Protein AF-A0A1Q9A6R5-F1 (afdb_monomer)

pLDDT: mean 82.18, std 15.36, range [43.06, 98.44]

Structure (mmCIF, N/CA/C/O backbone):
data_AF-A0A1Q9A6R5-F1
#
_entry.id   AF-A0A1Q9A6R5-F1
#
loop_
_atom_site.group_PDB
_atom_site.id
_atom_site.type_symbol
_atom_site.label_atom_id
_atom_site.label_alt_id
_atom_site.label_comp_id
_atom_site.label_asym_id
_atom_site.label_entity_id
_atom_site.label_seq_id
_atom_site.pdbx_PDB_ins_code
_atom_site.Cartn_x
_atom_site.Cartn_y
_atom_site.Cartn_z
_atom_site.occupancy
_atom_site.B_iso_or_equiv
_atom_site.auth_seq_id
_atom_site.auth_comp_id
_atom_site.auth_asym_id
_atom_site.auth_atom_id
_atom_site.pdbx_PDB_model_num
ATOM 1 N N . MET A 1 1 ? 38.920 35.772 -27.126 1.00 47.25 1 MET A N 1
ATOM 2 C CA . MET A 1 1 ? 37.785 35.498 -26.218 1.00 47.25 1 MET A CA 1
ATOM 3 C C . MET A 1 1 ? 37.178 34.200 -26.700 1.00 47.25 1 MET A C 1
ATOM 5 O O . MET A 1 1 ? 36.317 34.213 -27.566 1.00 47.25 1 MET A O 1
ATOM 9 N N . ASP A 1 2 ? 37.724 33.090 -26.219 1.00 43.06 2 ASP A N 1
ATOM 10 C CA . ASP A 1 2 ? 37.384 31.746 -26.671 1.00 43.06 2 ASP A CA 1
ATOM 11 C C . ASP A 1 2 ? 36.320 31.176 -25.738 1.00 43.06 2 ASP A C 1
ATOM 13 O O . ASP A 1 2 ? 36.579 30.871 -24.571 1.00 43.06 2 ASP A O 1
ATOM 17 N N . THR A 1 3 ? 35.092 31.084 -26.236 1.00 53.56 3 THR A N 1
ATOM 18 C CA . THR A 1 3 ? 33.970 30.468 -25.532 1.00 53.56 3 THR A CA 1
ATOM 19 C C . THR A 1 3 ? 34.145 28.951 -25.559 1.00 53.56 3 THR A C 1
ATOM 21 O O . THR A 1 3 ? 33.692 28.257 -26.467 1.00 53.56 3 THR A O 1
ATOM 24 N N . LYS A 1 4 ? 34.830 28.410 -24.543 1.00 56.59 4 LYS A N 1
ATOM 25 C CA . LYS A 1 4 ? 34.811 26.971 -24.258 1.00 56.59 4 LYS A CA 1
ATOM 26 C C . LYS A 1 4 ? 33.375 26.560 -23.936 1.00 56.59 4 LYS A C 1
ATOM 28 O O . LYS A 1 4 ? 32.856 26.849 -22.863 1.00 56.59 4 LYS A O 1
ATOM 33 N N . ASN A 1 5 ? 32.755 25.907 -24.911 1.00 48.66 5 ASN A N 1
ATOM 34 C CA . ASN A 1 5 ? 31.497 25.195 -24.790 1.00 48.66 5 ASN A CA 1
ATOM 35 C C . ASN A 1 5 ? 31.643 24.116 -23.702 1.00 48.66 5 ASN A C 1
ATOM 37 O O . ASN A 1 5 ? 32.268 23.080 -23.930 1.00 48.66 5 ASN A O 1
ATOM 41 N N . SER A 1 6 ? 31.124 24.385 -22.505 1.00 54.25 6 SER A N 1
ATOM 42 C CA . SER A 1 6 ? 31.025 23.395 -21.435 1.00 54.25 6 SER A CA 1
ATOM 43 C C . SER A 1 6 ? 29.880 22.444 -21.764 1.00 54.25 6 SER A C 1
ATOM 45 O O . SER A 1 6 ? 28.738 22.673 -21.373 1.00 54.25 6 SER A O 1
ATOM 47 N N . THR A 1 7 ? 30.182 21.384 -22.511 1.00 55.47 7 THR A N 1
ATOM 48 C CA . THR A 1 7 ? 29.298 20.223 -22.640 1.00 55.47 7 THR A CA 1
ATOM 49 C C . THR A 1 7 ? 28.986 19.703 -21.229 1.00 55.47 7 THR A C 1
ATOM 51 O O . THR A 1 7 ? 29.931 19.418 -20.488 1.00 55.47 7 THR A O 1
ATOM 54 N N . PRO A 1 8 ? 27.709 19.610 -20.808 1.00 54.22 8 PRO A N 1
ATOM 55 C CA . PRO A 1 8 ? 27.376 19.120 -19.478 1.00 54.22 8 PRO A CA 1
ATOM 56 C C . PRO A 1 8 ? 27.839 17.666 -19.363 1.00 54.22 8 PRO A C 1
ATOM 58 O O . PRO A 1 8 ? 27.553 16.847 -20.237 1.00 54.22 8 PRO A O 1
ATOM 61 N N . ALA A 1 9 ? 28.610 17.380 -18.312 1.00 56.47 9 ALA A N 1
ATOM 62 C CA . ALA A 1 9 ? 29.123 16.054 -18.008 1.00 56.47 9 ALA A CA 1
ATOM 63 C C . ALA A 1 9 ? 27.964 15.048 -18.013 1.00 56.47 9 ALA A C 1
ATOM 65 O O . ALA A 1 9 ? 27.025 15.171 -17.226 1.00 56.47 9 ALA A O 1
ATOM 66 N N . GLY A 1 10 ? 28.014 14.089 -18.938 1.00 50.75 10 GLY A N 1
ATOM 67 C CA . GLY A 1 10 ? 27.070 12.983 -18.963 1.00 50.75 10 GLY A CA 1
ATOM 68 C C . GLY A 1 10 ? 27.141 12.251 -17.630 1.00 50.75 10 GLY A C 1
ATOM 69 O O . GLY A 1 10 ? 28.234 11.923 -17.171 1.00 50.75 10 GLY A O 1
ATOM 70 N N . HIS A 1 11 ? 25.991 12.035 -16.990 1.00 59.28 11 HIS A N 1
ATOM 71 C CA . HIS A 1 11 ? 25.911 11.105 -15.873 1.00 59.28 11 HIS A CA 1
ATOM 72 C C . HIS A 1 11 ? 26.424 9.754 -16.360 1.00 59.28 11 HIS A C 1
ATOM 74 O O . HIS A 1 11 ? 25.836 9.150 -17.259 1.00 59.28 11 HIS A O 1
ATOM 80 N N . GLU A 1 12 ? 27.544 9.316 -15.790 1.00 66.44 12 GLU A N 1
ATOM 81 C CA . GLU A 1 12 ? 28.015 7.950 -15.933 1.00 66.44 12 GLU A CA 1
ATOM 82 C C . GLU A 1 12 ? 26.836 7.027 -15.574 1.00 66.44 12 GLU A C 1
ATOM 84 O O . GLU A 1 12 ? 26.158 7.270 -14.567 1.00 66.44 12 GLU A O 1
ATOM 89 N N . PRO A 1 13 ? 26.474 6.068 -16.441 1.00 73.88 13 PRO A N 1
ATOM 90 C CA . PRO A 1 13 ? 25.298 5.243 -16.219 1.00 73.88 13 PRO A CA 1
ATOM 91 C C . PRO A 1 13 ? 25.434 4.525 -14.874 1.00 73.88 13 PRO A C 1
ATOM 93 O O . PRO A 1 13 ? 26.418 3.822 -14.666 1.00 73.88 13 PRO A O 1
ATOM 96 N N . LEU A 1 14 ? 24.438 4.699 -13.991 1.00 78.75 14 LEU A N 1
ATOM 97 C CA . LEU A 1 14 ? 24.369 4.039 -12.680 1.00 78.75 14 LEU A CA 1
ATOM 98 C C . LEU A 1 14 ? 24.731 2.564 -12.834 1.00 78.75 14 LEU A C 1
ATOM 100 O O . LEU A 1 14 ? 24.102 1.866 -13.646 1.00 78.75 14 LEU A O 1
ATOM 104 N N . ASP A 1 15 ?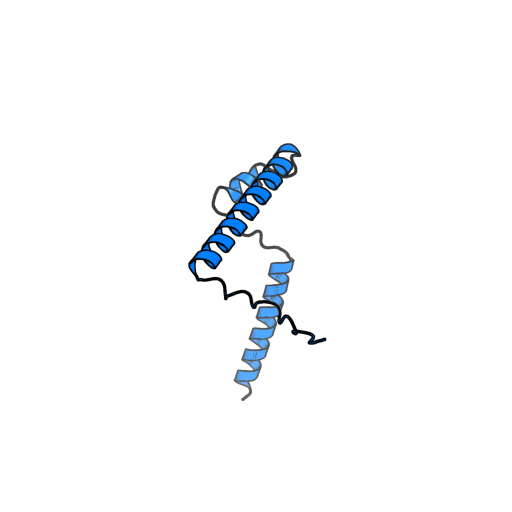 25.718 2.108 -12.070 1.00 87.62 15 ASP A N 1
ATOM 105 C CA . ASP A 1 15 ? 26.093 0.702 -12.055 1.00 87.62 15 ASP A CA 1
ATOM 106 C C . ASP A 1 15 ? 24.957 -0.154 -11.448 1.00 87.62 15 ASP A C 1
ATOM 108 O O . ASP A 1 15 ? 23.958 0.353 -10.921 1.00 87.62 15 ASP A O 1
ATOM 112 N N . GLU A 1 16 ? 25.043 -1.478 -11.577 1.00 87.69 16 GLU A N 1
ATOM 113 C CA . GLU A 1 16 ? 23.990 -2.383 -11.088 1.00 87.69 16 GLU A CA 1
ATOM 114 C C . GLU A 1 16 ? 23.768 -2.265 -9.574 1.00 87.69 16 GLU A C 1
ATOM 116 O O . GLU A 1 16 ? 22.637 -2.393 -9.094 1.00 87.69 16 GLU A O 1
ATOM 121 N N . ARG A 1 17 ? 24.832 -1.972 -8.820 1.00 87.69 17 ARG A N 1
ATOM 122 C CA . ARG A 1 17 ? 24.785 -1.821 -7.368 1.00 87.69 17 ARG A CA 1
ATOM 123 C C . ARG A 1 17 ? 24.048 -0.545 -6.982 1.00 87.69 17 ARG A C 1
ATOM 125 O O . ARG A 1 17 ? 23.186 -0.598 -6.107 1.00 87.69 17 ARG A O 1
ATOM 132 N N . ASP A 1 18 ? 24.337 0.572 -7.630 1.00 91.94 18 ASP A N 1
ATOM 133 C CA . ASP A 1 18 ? 23.683 1.850 -7.376 1.00 91.94 18 ASP A CA 1
ATOM 134 C C . ASP A 1 18 ? 22.195 1.784 -7.728 1.00 91.94 18 ASP A C 1
ATOM 136 O O . ASP A 1 18 ? 21.349 2.273 -6.974 1.00 91.94 18 ASP A O 1
ATOM 140 N N . ARG A 1 19 ? 21.841 1.096 -8.822 1.00 89.50 19 ARG A N 1
ATOM 141 C CA . ARG A 1 19 ? 20.435 0.822 -9.164 1.00 89.50 19 ARG A CA 1
ATOM 142 C C . ARG A 1 19 ? 19.743 -0.014 -8.095 1.00 89.50 19 ARG A C 1
ATOM 144 O O . ARG A 1 19 ? 18.620 0.312 -7.717 1.00 89.50 19 ARG A O 1
ATOM 151 N N . LEU A 1 20 ? 20.400 -1.060 -7.589 1.00 92.25 20 LEU A N 1
ATOM 152 C CA . LEU A 1 20 ? 19.853 -1.882 -6.511 1.00 92.25 20 LEU A CA 1
ATOM 153 C C . LEU A 1 20 ? 19.663 -1.064 -5.227 1.00 92.25 20 LEU A C 1
ATOM 155 O O . LEU A 1 20 ? 18.613 -1.154 -4.597 1.00 92.25 20 LEU A O 1
ATOM 159 N N . ILE A 1 21 ? 20.632 -0.227 -4.858 1.00 93.62 21 ILE A N 1
ATOM 160 C CA . ILE A 1 21 ? 20.535 0.656 -3.689 1.00 93.62 21 ILE A CA 1
ATOM 161 C C . ILE A 1 21 ? 19.344 1.609 -3.831 1.00 93.62 21 ILE A C 1
ATOM 163 O O . ILE A 1 21 ? 18.561 1.753 -2.891 1.00 93.62 21 ILE A O 1
ATOM 167 N N . LEU A 1 22 ? 19.164 2.223 -5.003 1.00 93.06 22 LEU A N 1
ATOM 168 C CA . LEU A 1 22 ? 18.029 3.106 -5.273 1.00 93.06 22 LEU A CA 1
ATOM 169 C C . LEU A 1 22 ? 16.693 2.358 -5.233 1.00 93.06 22 LEU A C 1
ATOM 171 O O . LEU A 1 22 ? 15.736 2.870 -4.651 1.00 93.06 22 LEU A O 1
ATOM 175 N N . ALA A 1 23 ? 16.626 1.150 -5.795 1.00 95.25 23 ALA A N 1
ATOM 176 C CA . ALA A 1 23 ? 15.428 0.316 -5.755 1.00 95.25 23 ALA A CA 1
ATOM 177 C C . ALA A 1 23 ? 15.051 -0.058 -4.313 1.00 95.25 23 ALA A C 1
ATOM 179 O O . ALA A 1 23 ? 13.905 0.130 -3.905 1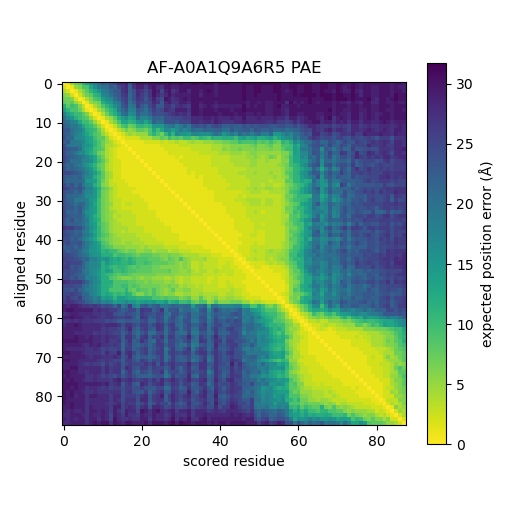.00 95.25 23 ALA A O 1
ATOM 180 N N . LEU A 1 24 ? 16.024 -0.501 -3.512 1.00 95.75 24 LEU A N 1
ATOM 181 C CA . LEU A 1 24 ? 15.817 -0.841 -2.103 1.00 95.75 24 LEU A CA 1
ATOM 182 C C . LEU A 1 24 ? 15.430 0.384 -1.270 1.00 95.75 24 LEU A C 1
ATOM 184 O O . LEU A 1 24 ? 14.549 0.298 -0.415 1.00 95.75 24 LEU A O 1
ATOM 188 N N . TYR A 1 25 ? 16.041 1.540 -1.534 1.00 97.56 25 TYR A N 1
ATOM 189 C CA . TYR A 1 25 ? 15.656 2.796 -0.897 1.00 97.56 25 TYR A CA 1
ATOM 190 C C . TYR A 1 25 ? 14.209 3.175 -1.230 1.00 97.56 25 TYR A C 1
ATOM 192 O O . TYR A 1 25 ? 13.434 3.508 -0.331 1.00 97.56 25 TYR A O 1
ATOM 200 N N . ALA A 1 26 ? 13.828 3.100 -2.508 1.00 96.31 26 ALA A N 1
ATOM 201 C CA . ALA A 1 26 ? 12.474 3.402 -2.952 1.00 96.31 26 ALA A CA 1
ATOM 202 C C . ALA A 1 26 ? 11.455 2.449 -2.312 1.00 96.31 26 ALA A C 1
ATOM 204 O O . ALA A 1 26 ? 10.430 2.902 -1.803 1.00 96.31 26 ALA A O 1
ATOM 205 N N . GLN A 1 27 ? 11.775 1.155 -2.255 1.00 96.19 27 GLN A N 1
ATOM 206 C CA . GLN A 1 27 ? 10.951 0.142 -1.604 1.00 96.19 27 GLN A CA 1
ATOM 207 C C . GLN A 1 27 ? 10.787 0.420 -0.106 1.00 96.19 27 GLN A C 1
ATOM 209 O O . GLN A 1 27 ? 9.667 0.422 0.400 1.00 96.19 27 GLN A O 1
ATOM 214 N N . LEU A 1 28 ? 11.878 0.715 0.607 1.00 98.00 28 LEU A N 1
ATOM 215 C CA . LEU A 1 28 ? 11.825 1.028 2.036 1.00 98.00 28 LEU A CA 1
ATOM 216 C C . LEU A 1 28 ? 11.021 2.305 2.312 1.00 98.00 28 LEU A C 1
ATOM 218 O O . LEU A 1 28 ? 10.298 2.391 3.304 1.00 98.00 28 LEU A O 1
ATOM 222 N N . LYS A 1 29 ? 11.134 3.309 1.438 1.00 97.75 29 LYS A N 1
ATOM 223 C CA . LYS A 1 29 ? 10.339 4.533 1.536 1.00 97.75 29 LYS A CA 1
ATOM 224 C C . LYS A 1 29 ? 8.852 4.245 1.334 1.00 97.75 29 LYS A C 1
ATOM 226 O O . LYS A 1 29 ? 8.049 4.720 2.134 1.00 97.75 29 LYS A O 1
ATOM 231 N N . ALA A 1 30 ? 8.501 3.467 0.312 1.00 96.38 30 ALA A N 1
ATOM 232 C CA . ALA A 1 30 ? 7.121 3.073 0.045 1.00 96.38 30 ALA A CA 1
ATOM 233 C C . ALA A 1 30 ? 6.526 2.295 1.228 1.00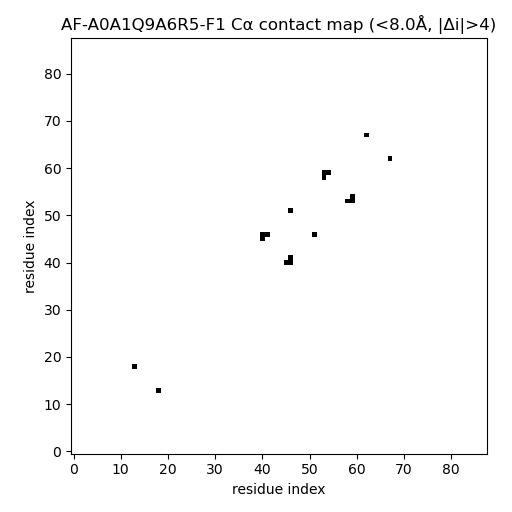 96.38 30 ALA A C 1
ATOM 235 O O . ALA A 1 30 ? 5.436 2.614 1.688 1.00 96.38 30 ALA A O 1
ATOM 236 N N . GLU A 1 31 ? 7.282 1.351 1.789 1.00 97.38 31 GLU A N 1
ATOM 237 C CA . GLU A 1 31 ? 6.883 0.581 2.968 1.00 97.38 31 GLU A CA 1
ATOM 238 C C . GLU A 1 31 ? 6.555 1.491 4.160 1.00 97.38 31 GLU A C 1
ATOM 240 O O . GLU A 1 31 ? 5.484 1.377 4.754 1.00 97.38 31 GLU A O 1
ATOM 245 N N . ARG A 1 32 ? 7.429 2.458 4.471 1.00 98.44 32 ARG A N 1
ATOM 246 C CA . ARG A 1 32 ? 7.196 3.419 5.561 1.00 98.44 32 ARG A CA 1
ATOM 247 C C . ARG A 1 32 ? 5.954 4.270 5.325 1.00 98.44 32 ARG A C 1
ATOM 249 O O . ARG A 1 32 ? 5.164 4.447 6.247 1.00 98.44 32 ARG A O 1
ATOM 256 N N . GLN A 1 33 ? 5.760 4.756 4.101 1.00 98.06 33 GLN A N 1
ATOM 257 C CA . GLN A 1 33 ? 4.576 5.538 3.743 1.00 98.06 33 GLN A CA 1
ATOM 258 C C . GLN A 1 33 ? 3.289 4.720 3.896 1.00 98.06 33 GLN A C 1
ATOM 260 O O . GLN A 1 33 ? 2.304 5.230 4.435 1.00 98.06 33 GLN A O 1
ATOM 265 N N . THR A 1 34 ? 3.305 3.450 3.485 1.00 94.06 34 THR A N 1
ATOM 266 C CA . THR A 1 34 ? 2.183 2.526 3.680 1.00 94.06 34 THR A CA 1
ATOM 267 C C . THR A 1 34 ? 1.928 2.269 5.161 1.00 94.06 34 THR A C 1
ATOM 269 O O . THR A 1 34 ? 0.778 2.353 5.589 1.00 94.06 34 THR A O 1
ATOM 272 N N . ARG A 1 35 ? 2.973 2.037 5.969 1.00 95.38 35 ARG A N 1
ATOM 273 C CA . ARG A 1 35 ? 2.836 1.868 7.425 1.00 95.38 35 ARG A CA 1
ATOM 274 C C . ARG A 1 35 ? 2.164 3.086 8.059 1.00 95.38 35 ARG A C 1
ATOM 276 O O . ARG A 1 35 ? 1.179 2.934 8.770 1.00 95.38 35 ARG A O 1
ATOM 283 N N . GLU A 1 36 ? 2.634 4.291 7.751 1.00 97.62 36 GLU A N 1
ATOM 284 C CA . GLU A 1 36 ? 2.052 5.527 8.281 1.00 97.62 36 GLU A CA 1
ATOM 285 C C . GLU A 1 36 ? 0.595 5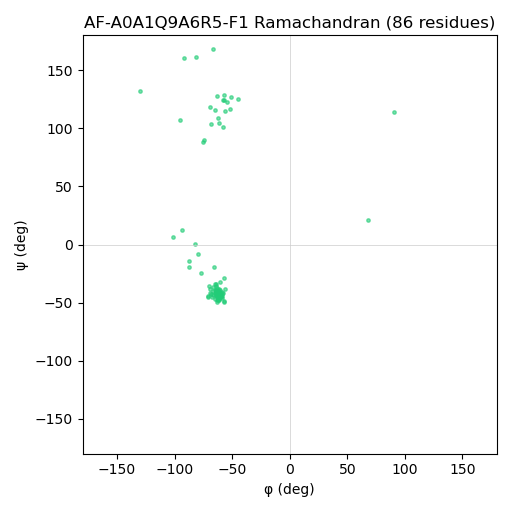.732 7.839 1.00 97.62 36 GLU A C 1
ATOM 287 O O . GLU A 1 36 ? -0.240 6.192 8.621 1.00 97.62 36 GLU A O 1
ATOM 292 N N . ALA A 1 37 ? 0.266 5.414 6.583 1.00 94.12 37 ALA A N 1
ATOM 293 C CA . ALA A 1 37 ? -1.107 5.480 6.089 1.00 94.12 37 ALA A CA 1
ATOM 294 C C . ALA A 1 37 ? -2.018 4.485 6.817 1.00 94.12 37 ALA A C 1
ATOM 296 O O . ALA A 1 37 ? -3.125 4.849 7.216 1.00 94.12 37 ALA A O 1
ATOM 297 N N . MET A 1 38 ? -1.526 3.270 7.050 1.00 92.81 38 MET A N 1
ATOM 298 C CA . MET A 1 38 ? -2.248 2.228 7.767 1.00 92.81 38 MET A CA 1
ATOM 299 C C . MET A 1 38 ? -2.458 2.590 9.240 1.00 92.81 38 MET A C 1
ATOM 301 O O . MET A 1 38 ? -3.572 2.481 9.741 1.00 92.81 38 MET A O 1
ATOM 305 N N . GLU A 1 39 ? -1.441 3.126 9.919 1.00 94.75 39 GLU A N 1
ATOM 306 C CA . GLU A 1 39 ? -1.572 3.636 11.290 1.00 94.75 39 GLU A CA 1
ATOM 307 C C . GLU A 1 39 ? -2.640 4.728 11.401 1.00 94.75 39 GLU A C 1
ATOM 309 O O . GLU A 1 39 ? -3.425 4.742 12.354 1.00 94.75 39 GLU A O 1
ATOM 314 N N . ARG A 1 40 ? -2.691 5.646 10.425 1.00 96.44 40 ARG A N 1
ATOM 315 C CA . ARG A 1 40 ? -3.740 6.670 10.372 1.00 96.44 40 ARG A CA 1
ATOM 316 C C . ARG A 1 40 ? -5.119 6.045 10.184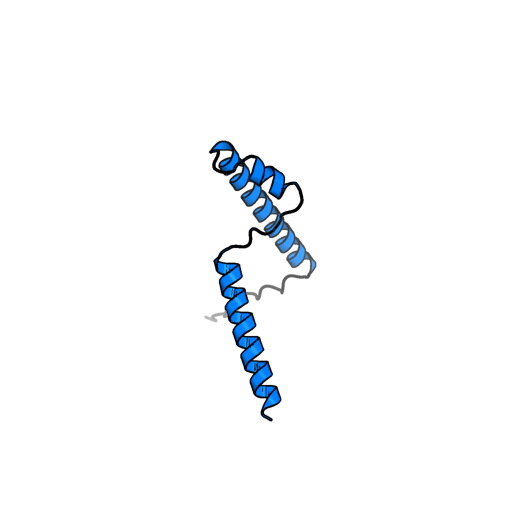 1.00 96.44 40 ARG A C 1
ATOM 318 O O . ARG A 1 40 ? -6.014 6.403 10.941 1.00 96.44 40 ARG A O 1
ATOM 325 N N . ALA A 1 41 ? -5.268 5.113 9.242 1.00 92.62 41 ALA A N 1
ATOM 326 C CA . ALA A 1 41 ? -6.538 4.448 8.950 1.00 92.62 41 ALA A CA 1
ATOM 327 C C . ALA A 1 41 ? -7.083 3.658 10.154 1.00 92.62 41 ALA A C 1
ATOM 329 O O . ALA A 1 41 ? -8.270 3.740 10.474 1.00 92.62 41 ALA A O 1
ATOM 330 N N . ILE A 1 42 ? -6.200 2.950 10.866 1.00 92.38 42 ILE A N 1
ATOM 331 C CA . ILE A 1 42 ? -6.537 2.240 12.105 1.00 92.38 42 ILE A CA 1
ATOM 332 C C . ILE A 1 42 ? -6.999 3.239 13.169 1.00 92.38 42 ILE A C 1
ATOM 334 O O . ILE A 1 42 ? -8.052 3.056 13.776 1.00 92.38 42 ILE A O 1
ATOM 338 N N . ARG A 1 43 ? -6.255 4.336 13.375 1.00 93.88 43 ARG A N 1
ATOM 339 C CA . ARG A 1 43 ? -6.597 5.348 14.387 1.00 93.88 43 ARG A CA 1
ATOM 340 C C . ARG A 1 43 ? -7.917 6.063 14.090 1.00 93.88 43 ARG A C 1
ATOM 342 O O . ARG A 1 43 ? -8.621 6.420 15.029 1.00 93.88 43 ARG A O 1
ATOM 349 N N . SER A 1 44 ? -8.250 6.284 12.819 1.00 95.12 44 SER A N 1
ATOM 350 C CA . SER A 1 44 ? -9.533 6.871 12.417 1.00 95.12 44 SER A CA 1
ATOM 351 C C . SER A 1 44 ? -10.694 5.877 12.409 1.00 95.12 44 SER A C 1
ATOM 353 O O . SER A 1 44 ? -11.828 6.301 12.208 1.00 95.12 44 SER A O 1
ATOM 355 N N . GLY A 1 45 ? -10.438 4.577 12.595 1.00 91.00 45 GLY A N 1
ATOM 356 C CA . GLY A 1 45 ? -11.459 3.531 12.496 1.00 91.00 45 GLY A CA 1
ATOM 357 C C . GLY A 1 45 ? -11.991 3.323 11.074 1.00 91.00 45 GLY A C 1
ATOM 358 O O . GLY A 1 45 ? -13.088 2.806 10.902 1.00 91.00 45 GLY A O 1
ATOM 359 N N . SER A 1 46 ? -11.242 3.738 10.046 1.00 89.88 46 SER A N 1
ATOM 360 C CA . SER A 1 46 ? -11.664 3.633 8.638 1.00 89.88 46 SER A CA 1
ATOM 361 C C . SER A 1 46 ? -11.404 2.250 8.029 1.00 89.88 46 SER A C 1
ATOM 363 O O . SER A 1 46 ? -11.659 2.041 6.848 1.00 89.88 46 SER A O 1
ATOM 365 N N . VAL A 1 47 ? -10.861 1.324 8.818 1.00 89.50 47 VAL A N 1
ATOM 366 C CA . VAL A 1 47 ? -10.599 -0.073 8.464 1.00 89.50 47 VAL A CA 1
ATOM 367 C C . VAL A 1 47 ? -11.177 -0.946 9.578 1.00 89.50 47 VAL A C 1
ATOM 369 O O . VAL A 1 47 ? -10.958 -0.659 10.756 1.00 89.50 47 VAL A O 1
ATOM 372 N N . SER A 1 48 ? -11.937 -1.982 9.212 1.00 90.25 48 SER A N 1
ATOM 373 C CA . SER A 1 48 ? -12.516 -2.927 10.172 1.00 90.25 48 SER A CA 1
ATOM 374 C C . SER A 1 48 ? -11.506 -3.994 10.600 1.00 90.25 48 SER A C 1
ATOM 376 O O . SER A 1 48 ? -10.511 -4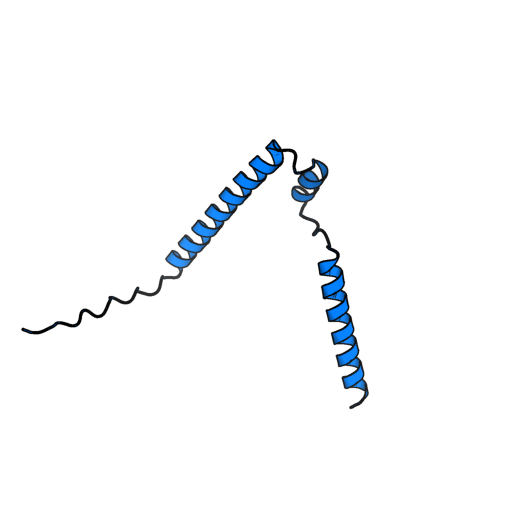.242 9.917 1.00 90.25 48 SER A O 1
ATOM 378 N N . LEU A 1 49 ? -11.791 -4.651 11.729 1.00 87.56 49 LEU A N 1
ATOM 379 C CA . LEU A 1 49 ? -10.997 -5.781 12.210 1.00 87.56 49 LEU A CA 1
ATOM 380 C C . LEU A 1 49 ? -10.972 -6.920 11.182 1.00 87.56 49 LEU A C 1
ATOM 382 O O . LEU A 1 49 ? -9.891 -7.393 10.858 1.00 87.56 49 LEU A O 1
ATOM 386 N N . ASP A 1 50 ? -12.120 -7.262 10.594 1.00 85.00 50 ASP A N 1
ATOM 387 C CA . ASP A 1 50 ? -12.233 -8.307 9.567 1.00 85.00 50 ASP A CA 1
ATOM 388 C C . ASP A 1 50 ? -11.309 -8.047 8.364 1.00 85.00 50 ASP A C 1
ATOM 390 O O . ASP A 1 50 ? -10.688 -8.964 7.832 1.00 85.00 50 ASP A O 1
ATOM 394 N N . VAL A 1 51 ? -11.168 -6.780 7.949 1.00 85.31 51 VAL A N 1
ATOM 395 C CA . VAL A 1 51 ? -10.255 -6.393 6.863 1.00 85.31 51 VAL A CA 1
ATOM 396 C C . VAL A 1 51 ? -8.794 -6.557 7.287 1.00 85.31 51 VAL A C 1
ATOM 398 O O . VAL A 1 51 ? -7.992 -7.061 6.506 1.00 85.31 51 VAL A O 1
ATOM 401 N N . LEU A 1 52 ? -8.431 -6.184 8.519 1.00 87.31 52 LEU A N 1
ATOM 402 C CA . LEU A 1 52 ? -7.075 -6.399 9.044 1.00 87.31 52 LEU A CA 1
ATOM 403 C C . LEU A 1 52 ? -6.741 -7.889 9.169 1.00 87.31 52 LEU A C 1
ATOM 405 O O . LEU A 1 52 ? -5.623 -8.291 8.849 1.00 87.31 52 LEU A O 1
ATOM 409 N N . GLU A 1 53 ? -7.702 -8.703 9.604 1.00 86.50 53 GLU A N 1
ATOM 410 C CA . GLU A 1 53 ? -7.562 -10.156 9.680 1.00 86.50 53 GLU A CA 1
ATOM 411 C C . GLU A 1 53 ? -7.359 -10.759 8.288 1.00 86.50 53 GLU A C 1
ATOM 413 O O . GLU A 1 53 ? -6.428 -11.544 8.107 1.00 86.50 53 GLU A O 1
ATOM 418 N N . ALA A 1 54 ? -8.134 -10.329 7.285 1.00 85.31 54 ALA A N 1
ATOM 419 C CA . ALA A 1 54 ? -7.963 -10.743 5.891 1.00 85.31 54 ALA A CA 1
ATOM 420 C C . ALA A 1 54 ? -6.596 -10.331 5.311 1.00 85.31 54 ALA A C 1
ATOM 422 O O . ALA A 1 54 ? -5.960 -11.104 4.602 1.00 85.31 54 ALA A O 1
ATOM 423 N N . MET A 1 55 ? -6.101 -9.135 5.642 1.00 81.81 55 MET A N 1
ATOM 424 C CA . MET A 1 55 ? -4.762 -8.691 5.234 1.00 81.81 55 MET A CA 1
ATOM 425 C C . MET A 1 55 ? -3.645 -9.516 5.892 1.00 81.81 55 MET A C 1
ATOM 427 O O . MET A 1 55 ? -2.618 -9.766 5.264 1.00 81.81 55 MET A O 1
ATOM 431 N N . ALA A 1 56 ? -3.821 -9.922 7.153 1.00 83.94 56 ALA A N 1
ATOM 432 C CA . ALA A 1 56 ? -2.830 -10.683 7.914 1.00 83.94 56 ALA A CA 1
ATOM 433 C C . ALA A 1 56 ? -2.774 -12.174 7.539 1.00 83.94 56 ALA A C 1
ATOM 435 O O . ALA A 1 56 ? -1.749 -12.818 7.761 1.00 83.94 56 ALA A O 1
ATOM 436 N N . SER A 1 57 ? -3.862 -12.722 6.995 1.00 80.44 57 SER A N 1
ATOM 437 C CA . SER A 1 57 ? -4.017 -14.150 6.693 1.00 80.44 57 SER A CA 1
ATOM 438 C C . SER A 1 57 ? -3.642 -14.552 5.260 1.00 80.44 57 SER A C 1
ATOM 440 O O . SER A 1 57 ? -3.856 -15.709 4.915 1.00 80.44 57 SER A O 1
ATOM 442 N N . ASP A 1 58 ? -2.978 -13.654 4.515 1.00 66.75 58 ASP A N 1
ATOM 443 C CA . ASP A 1 58 ? -2.659 -13.710 3.071 1.00 66.75 58 ASP A CA 1
ATOM 444 C C . ASP A 1 58 ? -3.771 -13.043 2.229 1.00 66.75 58 ASP A C 1
ATOM 446 O O . ASP A 1 58 ? -4.914 -13.504 2.249 1.00 66.75 58 ASP A O 1
ATOM 450 N N . PRO A 1 59 ? -3.497 -11.914 1.538 1.00 57.97 59 PRO A N 1
ATOM 451 C CA . PRO A 1 59 ? -4.535 -11.083 0.936 1.00 57.97 59 PRO A CA 1
ATOM 452 C C . PRO A 1 59 ? -5.311 -11.845 -0.138 1.00 57.97 59 PRO A C 1
ATOM 454 O O . PRO A 1 59 ? -4.825 -12.063 -1.246 1.00 57.97 59 PRO A O 1
ATOM 457 N N . VAL A 1 60 ? -6.567 -12.172 0.162 1.00 56.06 60 VAL A N 1
ATOM 458 C CA . VAL A 1 60 ? -7.540 -12.541 -0.865 1.00 56.06 60 VAL A CA 1
ATOM 459 C C . VAL A 1 60 ? -7.847 -11.268 -1.656 1.00 56.06 60 VAL A C 1
ATOM 461 O O . VAL A 1 60 ? -8.324 -10.296 -1.061 1.00 56.06 60 VAL A O 1
ATOM 464 N N . PRO A 1 61 ? -7.565 -11.217 -2.972 1.00 60.56 61 PRO A N 1
ATOM 465 C CA . PRO A 1 61 ? -7.932 -10.065 -3.777 1.00 60.56 61 PRO A CA 1
ATOM 466 C C . PRO A 1 61 ? -9.441 -9.848 -3.661 1.00 60.56 61 PRO A C 1
ATOM 468 O O . PRO A 1 61 ? -10.226 -10.761 -3.926 1.00 60.56 61 PRO A O 1
ATOM 471 N N . VAL A 1 62 ? -9.852 -8.647 -3.257 1.00 69.44 62 VAL A N 1
ATOM 472 C CA . VAL A 1 62 ? -11.257 -8.250 -3.349 1.00 69.44 62 VAL A CA 1
ATOM 473 C C . VAL A 1 62 ? -11.560 -8.111 -4.834 1.00 69.44 62 VAL A C 1
ATOM 475 O O . VAL A 1 62 ? -11.124 -7.149 -5.459 1.00 69.44 62 VAL A O 1
ATOM 478 N N . VAL A 1 63 ? -12.257 -9.095 -5.399 1.00 77.50 63 VAL A N 1
ATOM 479 C CA . VAL A 1 63 ? -12.751 -9.025 -6.776 1.00 77.50 63 VAL A CA 1
ATOM 480 C C . VAL A 1 63 ? -13.771 -7.895 -6.840 1.00 77.50 63 VAL A C 1
ATOM 482 O O . VAL A 1 63 ? -14.797 -7.944 -6.161 1.00 77.50 63 VAL A O 1
ATOM 485 N N . THR A 1 64 ? -13.467 -6.858 -7.613 1.00 84.69 64 THR A N 1
ATOM 486 C CA . THR A 1 64 ? -14.357 -5.711 -7.803 1.00 84.69 64 THR A CA 1
ATOM 487 C C . THR A 1 64 ? -15.263 -5.918 -9.013 1.00 84.69 64 THR A C 1
ATOM 489 O O . THR A 1 64 ? -14.938 -6.675 -9.928 1.00 84.69 64 THR A O 1
ATOM 492 N N . ASP A 1 65 ? -16.371 -5.177 -9.078 1.00 83.50 65 ASP A N 1
ATOM 493 C CA . ASP A 1 65 ? -17.241 -5.167 -10.264 1.00 83.50 65 ASP A CA 1
ATOM 494 C C . ASP A 1 65 ? -16.474 -4.755 -11.536 1.00 83.50 65 ASP A C 1
ATOM 496 O O . ASP A 1 65 ? -16.779 -5.213 -12.636 1.00 83.50 65 ASP A O 1
ATOM 500 N N . SER A 1 66 ? -15.427 -3.931 -11.391 1.00 84.19 66 SER A N 1
ATOM 501 C CA . SER A 1 66 ? -14.547 -3.557 -12.500 1.00 84.19 66 SER A CA 1
ATOM 502 C C . SER A 1 66 ? -13.674 -4.720 -12.973 1.00 84.19 66 SER A C 1
ATOM 504 O O . SER A 1 66 ? -13.399 -4.811 -14.170 1.00 84.19 66 SER A O 1
ATOM 506 N N . ASP A 1 6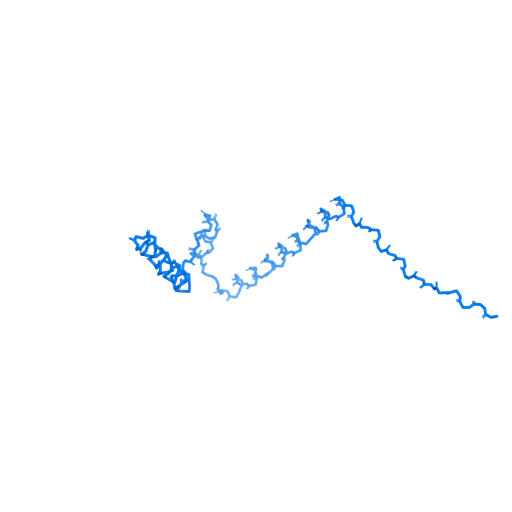7 ? -13.227 -5.589 -12.065 1.00 84.31 67 ASP A N 1
ATOM 507 C CA . ASP A 1 67 ? -12.441 -6.775 -12.418 1.00 84.31 67 ASP A CA 1
ATOM 508 C C . ASP A 1 67 ? -13.308 -7.790 -13.169 1.00 84.31 67 ASP A C 1
ATOM 510 O O . ASP A 1 67 ? -12.854 -8.384 -14.147 1.00 84.31 67 ASP A O 1
ATOM 514 N N . ILE A 1 68 ? -14.576 -7.932 -12.767 1.00 91.81 68 ILE A N 1
ATOM 515 C CA . ILE A 1 68 ? -15.565 -8.770 -13.459 1.00 91.81 68 ILE A CA 1
ATOM 516 C C . ILE A 1 68 ? -15.815 -8.234 -14.872 1.00 91.81 68 ILE A C 1
ATOM 518 O O . ILE A 1 68 ? -15.682 -8.982 -15.839 1.00 91.81 68 ILE A O 1
ATOM 522 N N . ALA A 1 69 ? -16.081 -6.932 -15.010 1.00 91.94 69 ALA A N 1
ATOM 523 C CA . ALA A 1 69 ? -16.319 -6.310 -16.312 1.00 91.94 69 ALA A CA 1
ATOM 524 C C . ALA A 1 69 ? -15.111 -6.440 -17.260 1.00 91.94 69 ALA A C 1
ATOM 526 O O . ALA A 1 69 ? -15.268 -6.702 -18.452 1.00 91.94 69 ALA A O 1
ATOM 527 N N . ALA A 1 70 ? -13.887 -6.296 -16.741 1.00 89.44 70 ALA A N 1
ATOM 528 C CA . ALA A 1 70 ? -12.676 -6.497 -17.535 1.00 89.44 70 ALA A CA 1
ATOM 529 C C . ALA A 1 70 ? -12.537 -7.952 -18.020 1.00 89.44 70 ALA A C 1
ATOM 531 O O . ALA A 1 70 ? -12.078 -8.188 -19.140 1.00 89.44 70 ALA A O 1
ATOM 532 N N . LEU A 1 71 ? -12.952 -8.919 -17.197 1.00 92.38 71 LEU 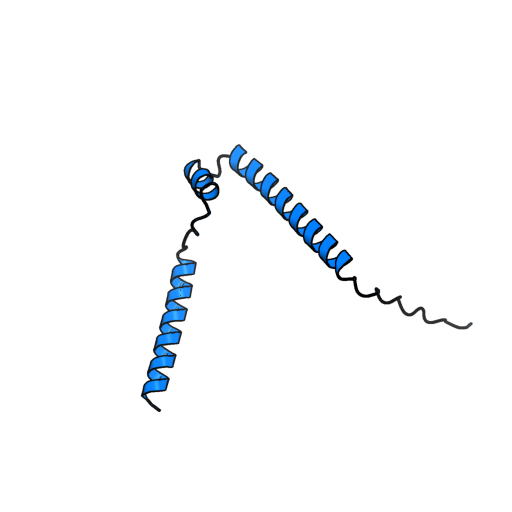A N 1
ATOM 533 C CA . LEU A 1 71 ? -12.941 -10.337 -17.542 1.00 92.38 71 LEU A CA 1
ATOM 534 C C . LEU A 1 71 ? -13.966 -10.671 -18.633 1.00 92.38 71 LEU A C 1
ATOM 536 O O . LEU A 1 71 ? -13.641 -11.403 -19.565 1.00 92.38 71 LEU A O 1
ATOM 540 N N . GLU A 1 72 ? -15.175 -10.115 -18.541 1.00 94.62 72 GLU A N 1
ATOM 541 C CA . GLU A 1 72 ? -16.239 -10.302 -19.537 1.00 94.62 72 GLU A CA 1
ATOM 542 C C . GLU A 1 72 ? -15.792 -9.821 -20.921 1.00 94.62 72 GLU A C 1
ATOM 544 O O . GLU A 1 72 ? -15.882 -10.570 -21.894 1.00 94.62 72 GLU A O 1
ATOM 549 N N . ILE A 1 73 ? -15.182 -8.634 -20.998 1.00 92.88 73 ILE A N 1
ATOM 550 C CA . ILE A 1 73 ? -14.611 -8.102 -22.247 1.00 92.88 73 ILE A CA 1
ATOM 551 C C . ILE A 1 73 ? -13.546 -9.050 -22.817 1.00 92.88 73 ILE A C 1
ATOM 553 O O . ILE A 1 73 ? -13.463 -9.265 -24.030 1.00 92.88 73 ILE A O 1
ATOM 557 N N . LEU A 1 74 ? -12.705 -9.619 -21.949 1.00 93.50 74 LEU A N 1
ATOM 558 C CA . LEU A 1 74 ? -11.644 -10.530 -22.366 1.00 93.50 74 LEU A CA 1
ATOM 559 C C . LEU A 1 74 ? -12.209 -11.843 -22.936 1.00 93.50 74 LEU A C 1
ATOM 561 O O . LEU A 1 74 ? -11.679 -12.348 -23.928 1.00 93.50 74 LEU A O 1
ATOM 565 N N . LEU A 1 75 ? -13.274 -12.371 -22.324 1.00 91.19 75 LEU A N 1
ATOM 566 C CA . LEU A 1 75 ? -13.973 -13.583 -22.759 1.00 91.19 75 LEU A CA 1
ATOM 567 C C . LEU A 1 75 ? -14.689 -13.366 -24.095 1.00 91.19 75 LEU A C 1
ATOM 569 O O . LEU A 1 75 ? -14.516 -14.168 -25.010 1.00 91.19 75 LEU A O 1
ATOM 573 N N . GLU A 1 76 ? -15.402 -12.250 -24.256 1.00 93.19 76 GLU A N 1
ATOM 574 C CA . GLU A 1 76 ? -16.047 -11.893 -25.526 1.00 93.19 76 GLU A CA 1
ATOM 575 C C . GLU A 1 76 ? -15.029 -11.786 -26.671 1.00 93.19 76 GLU A C 1
ATOM 577 O O . GLU A 1 76 ? -15.252 -12.286 -27.780 1.00 93.19 76 GLU A O 1
ATOM 582 N N . ALA A 1 77 ? -13.874 -11.169 -26.400 1.00 89.12 77 ALA A N 1
ATOM 583 C CA . ALA A 1 77 ? -12.791 -11.067 -27.370 1.00 89.12 77 ALA A CA 1
ATOM 584 C C . ALA A 1 77 ? -12.200 -12.440 -27.736 1.00 89.12 77 ALA A C 1
ATOM 586 O O . ALA A 1 77 ? -11.789 -12.645 -28.881 1.00 89.12 77 ALA A O 1
ATOM 587 N N . ASP A 1 78 ? -12.146 -13.380 -26.791 1.00 89.12 78 ASP A N 1
ATOM 588 C CA . ASP A 1 78 ? -11.669 -14.741 -27.039 1.00 89.12 78 ASP A CA 1
ATOM 589 C C . ASP A 1 78 ? -12.647 -15.562 -27.886 1.00 89.12 78 ASP A C 1
ATOM 591 O O . ASP A 1 78 ? -12.248 -16.173 -28.881 1.00 89.12 78 ASP A O 1
ATOM 595 N N . GLU A 1 79 ? -13.943 -15.488 -27.582 1.00 90.31 79 GLU A N 1
ATOM 596 C CA . GLU A 1 79 ? -14.993 -16.137 -28.372 1.00 90.31 79 GLU A CA 1
ATOM 597 C C . GLU A 1 79 ? -15.055 -15.609 -29.810 1.00 90.31 79 GLU A C 1
ATOM 599 O O . GLU A 1 79 ? -15.282 -16.367 -30.759 1.00 90.31 79 GLU A O 1
ATOM 604 N N . ALA A 1 80 ? -14.845 -14.304 -30.005 1.00 84.56 80 ALA A N 1
ATOM 605 C CA . ALA A 1 80 ? -14.770 -13.709 -31.336 1.00 84.56 80 ALA A CA 1
ATOM 606 C C . ALA A 1 80 ? -13.573 -14.246 -32.138 1.00 84.56 80 ALA A C 1
ATOM 608 O O . ALA A 1 80 ? -13.728 -14.604 -33.308 1.00 84.56 80 ALA A O 1
ATOM 609 N N . ARG A 1 81 ? -12.393 -14.363 -31.511 1.00 86.06 81 ARG A N 1
ATOM 610 C CA . ARG A 1 81 ? -11.207 -14.954 -32.154 1.00 86.06 81 ARG A CA 1
ATOM 611 C C . ARG A 1 81 ? -11.437 -16.407 -32.542 1.00 86.06 81 ARG A C 1
ATOM 613 O O . ARG A 1 81 ? -11.078 -16.796 -33.649 1.00 86.06 81 ARG A O 1
ATOM 620 N N . ARG A 1 82 ? -12.036 -17.195 -31.650 1.00 86.38 82 ARG A N 1
ATOM 621 C CA . ARG A 1 82 ? -12.270 -18.621 -31.884 1.00 86.38 82 ARG A CA 1
ATOM 622 C C . ARG A 1 82 ? -13.246 -18.864 -33.037 1.00 86.38 82 ARG A C 1
ATOM 624 O O . ARG A 1 82 ? -12.965 -19.697 -33.889 1.00 86.38 82 ARG A O 1
ATOM 631 N N . ARG A 1 83 ? -14.325 -18.080 -33.135 1.00 82.25 83 ARG A N 1
ATOM 632 C CA . ARG A 1 83 ? -15.245 -18.135 -34.288 1.00 82.25 83 ARG A CA 1
ATOM 633 C C . ARG A 1 83 ? -14.550 -17.801 -35.607 1.00 82.25 83 ARG A C 1
ATOM 635 O O . ARG A 1 83 ? -14.739 -18.506 -36.588 1.00 82.25 83 ARG A O 1
ATOM 642 N N . GLY A 1 84 ? -13.672 -16.797 -35.614 1.00 75.81 84 GLY A N 1
ATOM 643 C CA . GLY A 1 84 ? -12.880 -16.460 -36.802 1.00 75.81 84 GLY A CA 1
ATOM 644 C C . GLY A 1 84 ? -11.870 -17.537 -37.227 1.00 75.81 84 GLY A C 1
ATOM 645 O O . GLY A 1 84 ? -11.435 -17.531 -38.373 1.00 75.81 84 GLY A O 1
ATOM 646 N N . GLN A 1 85 ? -11.495 -18.460 -36.335 1.00 71.38 85 GLN A N 1
ATOM 647 C CA . GLN A 1 85 ? -10.620 -19.600 -36.645 1.00 71.38 85 GLN A CA 1
ATOM 648 C C . GLN A 1 85 ? -11.385 -20.824 -37.170 1.00 71.38 85 GLN A C 1
ATOM 650 O O . GLN A 1 85 ? -10.772 -21.691 -37.783 1.00 71.38 85 GLN A O 1
ATOM 655 N N . GLU A 1 86 ? -12.697 -20.906 -36.935 1.00 60.75 86 GLU A N 1
ATOM 656 C CA . GLU A 1 86 ? -13.557 -21.994 -37.423 1.00 60.75 86 GLU A CA 1
ATOM 657 C C . GLU A 1 86 ? -14.110 -21.715 -38.842 1.00 60.75 86 GLU A C 1
ATOM 659 O O . GLU A 1 86 ? -14.585 -22.634 -39.506 1.00 60.75 86 GLU A O 1
ATOM 664 N N . GLU A 1 87 ? -14.008 -20.471 -39.334 1.00 58.50 87 GLU A N 1
ATOM 665 C CA . GLU A 1 87 ? -14.506 -20.025 -40.651 1.00 58.50 87 GLU A CA 1
ATOM 666 C C . GLU A 1 87 ? -13.419 -19.886 -41.749 1.00 58.50 87 GLU A C 1
ATOM 668 O O . GLU A 1 87 ? -13.723 -19.414 -42.848 1.00 58.50 87 GLU A O 1
ATOM 673 N N . GLY A 1 88 ? -12.16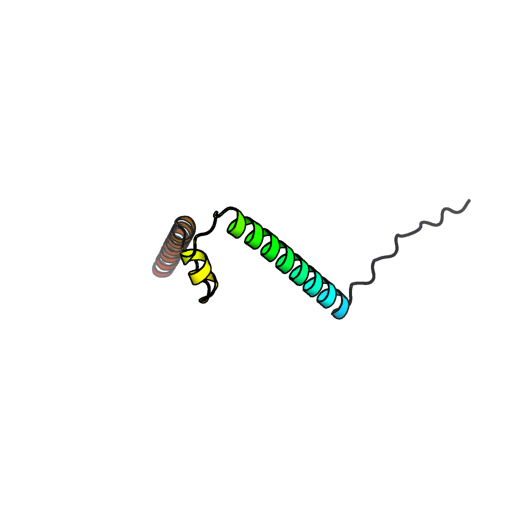8 -20.290 -41.484 1.00 49.66 88 GLY A N 1
ATOM 674 C CA . GLY A 1 88 ? -11.042 -20.261 -42.440 1.00 49.66 88 GLY A CA 1
ATOM 675 C C . GLY A 1 88 ? -10.513 -21.643 -42.798 1.00 49.66 88 GLY A C 1
ATOM 676 O O . GLY A 1 88 ? -10.142 -21.830 -43.980 1.00 49.66 88 GLY A O 1
#

Radius of gyration: 25.69 Å; Cα contacts (8 Å, |Δi|>4): 9; chains: 1; bounding box: 55×58×57 Å

Secondary structure (DSSP, 8-state):
------PPPP-----HHHHHHHHHHHHHHHHHHHHHHHHHHHHHT-S-HHHHHHHHT-------HHHHHHHHHHHHHHHHHHHHHH--

Mean predicted aligned error: 15.58 Å

Sequence (88 aa):
MDTKNSTPAGHEPLDERDRLILALYAQLKAERQTREAMERAIRSGSVSLDVLEAMASDPVPVVTDSDIAALEILLEADEARRRGQEEG

Foldseek 3Di:
DDPDDPDPDPDDPQDPVSVVVVVVVVVVVVVVVVVVVVVVCVVVVVDDPVRVVCVVVPPDPPCDPVNVVVVVVVVVVVVVVVVVVVVD

Organism: NCBI:txid887144

Solvent-accessible surface area (backbone atoms only — not comparable to full-atom values): 5455 Å² total; per-residue (Å²): 138,82,82,79,80,77,73,77,79,75,78,73,76,75,49,75,64,56,49,49,51,50,50,53,50,52,50,54,50,51,52,51,53,50,50,54,51,49,54,49,33,55,75,70,60,77,53,56,68,71,57,53,51,42,57,73,72,60,70,72,79,80,83,43,76,66,57,53,53,54,49,51,55,54,50,55,54,48,55,54,52,52,53,62,65,75,76,111